Protein AF-A0A087WV63-F1 (afdb_monomer)

Foldseek 3Di:
DPPDQDPVNVVVVVVVVVPDDDPPDDPPPDDPDDDDDDDDDPDPPPPCPVVVVVVVVVVVVVVVVVVVPDD

Organism: Homo sapiens (NCBI:txid9606)

Solvent-accessible surface area (backbone atoms only — not comparable to full-atom values): 4887 Å² total; per-residue (Å²): 133,86,76,84,81,50,71,67,58,59,51,52,57,51,57,55,60,74,72,52,83,73,79,86,70,70,82,79,82,71,76,76,95,70,85,82,83,84,75,89,77,84,74,84,68,75,81,58,51,65,58,51,53,52,52,51,51,52,51,53,50,52,51,51,53,56,69,68,60,72,129

Structure (mmCIF, N/CA/C/O backbone):
data_AF-A0A087WV63-F1
#
_entry.id   AF-A0A087WV63-F1
#
loop_
_atom_site.group_PDB
_atom_site.id
_atom_site.type_symbol
_atom_site.label_atom_id
_atom_site.label_alt_id
_atom_site.label_comp_id
_atom_site.label_asym_id
_atom_site.label_entity_id
_atom_site.label_seq_id
_atom_site.pdbx_PDB_ins_code
_atom_site.Cartn_x
_atom_site.Cartn_y
_atom_site.Cartn_z
_atom_site.occupancy
_atom_site.B_iso_or_equiv
_atom_site.auth_seq_id
_atom_site.auth_comp_id
_atom_site.auth_asym_id
_atom_site.auth_atom_id
_atom_site.pdbx_PDB_model_num
ATOM 1 N N . MET A 1 1 ? 5.844 -6.785 45.425 1.00 39.72 1 MET A N 1
ATOM 2 C CA . MET A 1 1 ? 4.695 -6.684 46.343 1.00 39.72 1 MET A CA 1
ATOM 3 C C . MET A 1 1 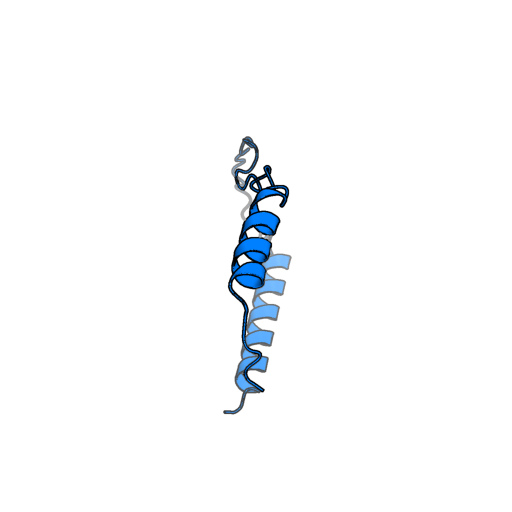? 3.513 -7.328 45.654 1.00 39.72 1 MET A C 1
ATOM 5 O O . MET A 1 1 ? 3.096 -6.823 44.625 1.00 39.72 1 MET A O 1
ATOM 9 N N . THR A 1 2 ? 3.063 -8.487 46.127 1.00 49.91 2 THR A N 1
ATOM 10 C CA . THR A 1 2 ? 1.870 -9.154 45.592 1.00 49.91 2 THR A CA 1
ATOM 11 C C . THR A 1 2 ? 0.657 -8.478 46.214 1.00 49.91 2 THR A C 1
ATOM 13 O O . THR A 1 2 ? 0.315 -8.747 47.364 1.00 49.91 2 THR A O 1
ATOM 16 N N . THR A 1 3 ? 0.081 -7.517 45.501 1.00 66.44 3 THR A N 1
ATOM 17 C CA . THR A 1 3 ? -1.169 -6.868 45.898 1.00 66.44 3 THR A CA 1
ATOM 18 C C . THR A 1 3 ? -2.263 -7.928 45.930 1.00 66.44 3 THR A C 1
ATOM 20 O O . THR A 1 3 ? -2.490 -8.614 44.936 1.00 66.44 3 THR A O 1
ATOM 23 N N . HIS A 1 4 ? -2.881 -8.114 47.094 1.00 75.62 4 HIS A N 1
ATOM 24 C CA . HIS A 1 4 ? -3.981 -9.051 47.276 1.00 75.62 4 HIS A CA 1
ATOM 25 C C . HIS A 1 4 ? -5.185 -8.526 46.485 1.00 75.62 4 HIS A C 1
ATOM 27 O O . HIS A 1 4 ? -5.804 -7.550 46.897 1.00 75.62 4 HIS A O 1
ATOM 33 N N . VAL A 1 5 ? -5.464 -9.120 45.325 1.00 80.69 5 VAL A N 1
ATOM 34 C CA . VAL A 1 5 ? -6.613 -8.747 44.489 1.00 80.69 5 VAL A CA 1
ATOM 35 C C . VAL A 1 5 ? -7.876 -9.276 45.160 1.00 80.69 5 VAL A C 1
ATOM 37 O O . VAL A 1 5 ? -7.939 -10.455 45.519 1.00 80.69 5 VAL A O 1
ATOM 40 N N . THR A 1 6 ? -8.849 -8.398 45.392 1.00 89.06 6 THR A N 1
ATOM 41 C CA . THR A 1 6 ? -10.144 -8.784 45.967 1.00 89.06 6 THR A CA 1
ATOM 42 C C . THR A 1 6 ? -11.073 -9.331 44.881 1.00 89.06 6 THR A C 1
ATOM 44 O O . THR A 1 6 ? -10.849 -9.116 43.689 1.00 89.06 6 THR A O 1
ATOM 47 N N . LEU A 1 7 ? -12.105 -10.083 45.276 1.00 89.50 7 LEU A N 1
ATOM 48 C CA . LEU A 1 7 ? -13.084 -10.606 44.319 1.00 89.50 7 LEU A CA 1
ATOM 49 C C . LEU A 1 7 ? -13.839 -9.457 43.635 1.00 89.50 7 LEU A C 1
ATOM 51 O O . LEU A 1 7 ? -14.071 -9.505 42.431 1.00 89.50 7 LEU A O 1
ATOM 55 N N . GLU A 1 8 ? -14.151 -8.408 44.388 1.00 91.88 8 GLU A N 1
ATOM 56 C CA . GLU A 1 8 ? -14.795 -7.188 43.910 1.00 91.88 8 GLU A CA 1
ATOM 57 C C . GLU A 1 8 ? -13.946 -6.463 42.857 1.00 91.88 8 GLU A C 1
ATOM 59 O O . GLU A 1 8 ? -14.486 -6.036 41.839 1.00 91.88 8 GLU A O 1
ATOM 64 N N . ASP A 1 9 ? -12.622 -6.391 43.039 1.00 90.62 9 ASP A N 1
ATOM 65 C CA . ASP A 1 9 ? -11.724 -5.816 42.026 1.00 90.62 9 ASP A CA 1
ATOM 66 C C . ASP A 1 9 ? -11.732 -6.639 40.732 1.00 90.62 9 ASP A C 1
ATOM 68 O O . ASP A 1 9 ? -11.701 -6.090 39.631 1.00 90.62 9 ASP A O 1
ATOM 72 N N . ALA A 1 10 ? -11.773 -7.970 40.850 1.00 88.75 10 ALA A N 1
ATOM 73 C CA . ALA A 1 10 ? -11.811 -8.852 39.690 1.00 88.75 10 ALA A CA 1
ATOM 74 C C . ALA A 1 10 ? -13.125 -8.715 38.906 1.00 88.75 10 ALA A C 1
ATOM 76 O O . ALA A 1 10 ? -13.091 -8.721 37.678 1.00 88.75 10 ALA A O 1
ATOM 77 N N . LEU A 1 11 ? -14.256 -8.565 39.600 1.00 92.69 11 LEU A N 1
ATOM 78 C CA . LEU A 1 11 ? -15.570 -8.351 38.986 1.00 92.69 11 LEU A CA 1
ATOM 79 C C . LEU A 1 11 ? -15.668 -6.968 38.330 1.00 92.69 11 LEU A C 1
ATOM 81 O O . LEU A 1 11 ? -16.047 -6.878 37.168 1.00 92.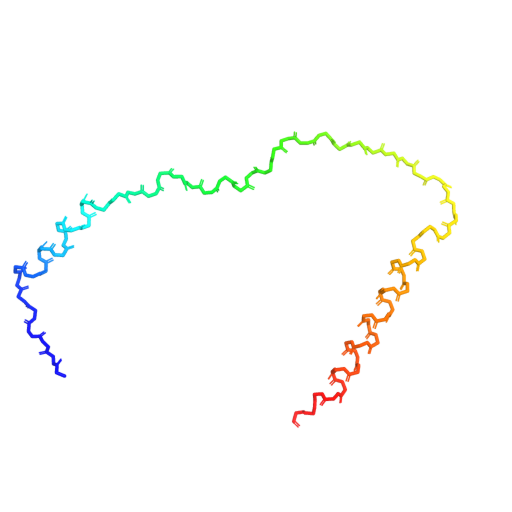69 11 LEU A O 1
ATOM 85 N N . SER A 1 12 ? -15.200 -5.921 39.014 1.00 92.50 12 SER A N 1
ATOM 86 C CA . SER A 1 12 ? -15.154 -4.550 38.483 1.00 92.50 12 SER A CA 1
ATOM 87 C C . SER A 1 12 ? -14.359 -4.453 37.173 1.00 92.50 12 SER A C 1
ATOM 89 O O . SER A 1 12 ? -14.760 -3.768 36.233 1.00 92.50 12 SER A O 1
ATOM 91 N N . ASN A 1 13 ? -13.256 -5.201 37.061 1.00 89.88 13 ASN A N 1
ATOM 92 C CA . ASN A 1 13 ? -12.486 -5.269 35.818 1.00 89.88 1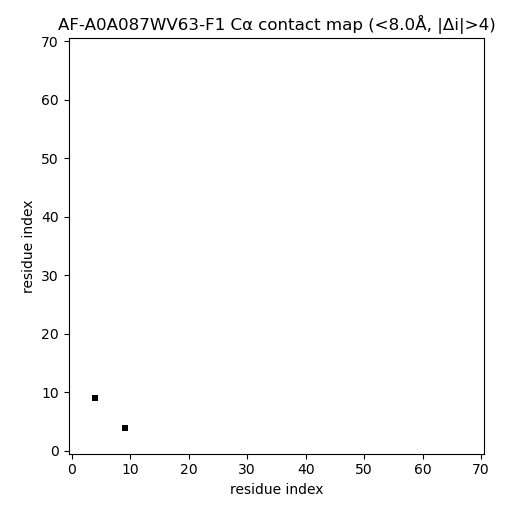3 ASN A CA 1
ATOM 93 C C . ASN A 1 13 ? -13.266 -5.902 34.660 1.00 89.88 13 ASN A C 1
ATOM 95 O O . ASN A 1 13 ? -13.022 -5.539 33.514 1.00 89.88 13 ASN A O 1
ATOM 99 N N . VAL A 1 14 ? -14.153 -6.861 34.938 1.00 90.12 14 VAL A N 1
ATOM 100 C CA . VAL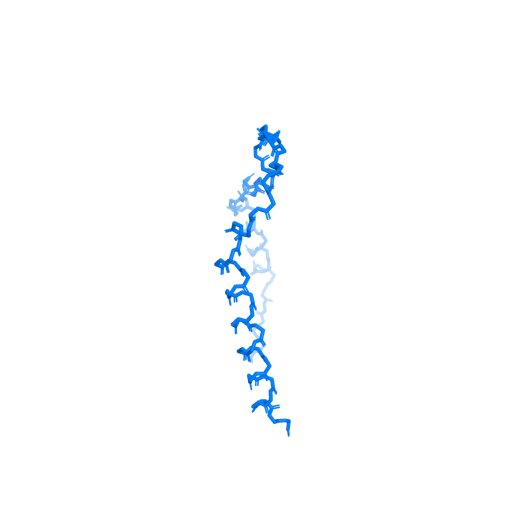 A 1 14 ? -14.993 -7.499 33.914 1.00 90.12 14 VAL A CA 1
ATOM 101 C C . VAL A 1 14 ? -16.091 -6.541 33.468 1.00 90.12 14 VAL A C 1
ATOM 103 O O . VAL A 1 14 ? -16.281 -6.380 32.266 1.00 90.12 14 VAL A O 1
ATOM 106 N N . ASP A 1 15 ? -16.725 -5.843 34.410 1.00 91.38 15 ASP A N 1
ATOM 107 C CA . ASP A 1 15 ? -17.759 -4.845 34.115 1.00 91.38 15 ASP A CA 1
ATOM 108 C C . ASP A 1 15 ? -17.206 -3.713 33.226 1.00 91.38 15 ASP A C 1
ATOM 110 O O . ASP A 1 15 ? -17.847 -3.287 32.266 1.00 91.38 15 ASP A O 1
ATOM 114 N N . LEU A 1 16 ? -15.955 -3.292 33.455 1.00 90.81 16 LEU A N 1
ATOM 115 C CA . LEU A 1 16 ? -15.278 -2.289 32.623 1.00 90.81 16 LEU A CA 1
ATOM 116 C C . LEU A 1 16 ? -15.109 -2.708 31.153 1.00 90.81 16 LEU A C 1
ATOM 118 O O . LEU A 1 16 ? -15.016 -1.849 30.274 1.00 90.81 16 LEU A O 1
ATOM 122 N N . LEU A 1 17 ? -15.008 -4.011 30.874 1.00 87.81 17 LEU A N 1
ATOM 123 C CA . LEU A 1 17 ? -14.853 -4.517 29.509 1.00 87.81 17 LEU A CA 1
ATOM 124 C C . LEU A 1 17 ? -16.170 -4.461 28.728 1.00 87.81 17 LEU A C 1
ATOM 126 O O . LEU A 1 17 ? -16.124 -4.365 27.503 1.00 87.81 17 LEU A O 1
ATOM 130 N N . GLU A 1 18 ? -17.319 -4.493 29.410 1.00 85.62 18 GLU A N 1
ATOM 131 C CA . GLU A 1 18 ? -18.638 -4.358 28.775 1.00 85.62 18 GLU A CA 1
ATOM 132 C C . GLU A 1 18 ? -18.911 -2.923 28.306 1.00 85.62 18 GLU A C 1
ATOM 134 O O . GLU A 1 18 ? -19.577 -2.716 27.292 1.00 85.62 18 GLU A O 1
ATOM 139 N N . GLU A 1 19 ? -18.362 -1.926 29.002 1.00 84.75 19 GLU A N 1
ATOM 140 C CA . GLU A 1 19 ? -18.512 -0.508 28.653 1.00 84.75 19 GLU A CA 1
ATOM 141 C C . GLU A 1 19 ? -17.546 -0.046 27.548 1.00 84.75 19 GLU A C 1
ATOM 143 O O . GLU A 1 19 ? -17.648 1.085 27.061 1.00 84.75 19 GLU A O 1
ATOM 148 N N . LEU A 1 20 ? -16.596 -0.894 27.137 1.00 83.94 20 LEU A N 1
ATOM 149 C CA . LEU A 1 20 ? -15.581 -0.512 26.164 1.00 83.94 20 LEU A CA 1
ATOM 150 C C . LEU A 1 20 ? -16.187 -0.455 24.748 1.00 83.94 20 LEU A C 1
ATOM 152 O O . LEU A 1 20 ? -16.624 -1.484 24.225 1.00 83.94 20 LEU A O 1
ATOM 156 N N . PRO A 1 21 ? -16.172 0.709 24.070 1.00 79.94 21 PRO A N 1
ATOM 157 C CA . PRO A 1 21 ? -16.646 0.795 22.697 1.00 79.94 21 PRO A CA 1
ATOM 158 C C . PRO A 1 21 ? -15.754 -0.060 21.795 1.00 79.94 21 PRO A C 1
ATOM 160 O O . PRO A 1 21 ? -14.535 0.136 21.732 1.00 79.94 21 PRO A O 1
ATOM 163 N N . LEU A 1 22 ? -16.361 -1.009 21.086 1.00 79.50 22 LEU A N 1
ATOM 164 C CA . LEU A 1 22 ? -15.642 -1.799 20.100 1.00 79.50 22 LEU A CA 1
ATOM 165 C C . LEU A 1 22 ? -15.329 -0.919 18.881 1.00 79.50 22 LEU A C 1
ATOM 167 O O . LEU A 1 22 ? -16.171 -0.134 18.441 1.00 79.50 22 LEU A O 1
ATOM 171 N N . PRO A 1 23 ? -14.117 -1.012 18.312 1.00 77.25 23 PRO A N 1
ATOM 172 C CA . PRO A 1 23 ? -13.844 -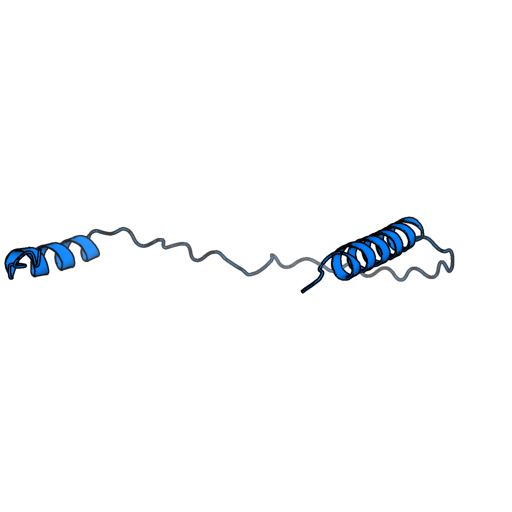0.414 17.020 1.00 77.25 23 PRO A CA 1
ATOM 173 C C . PRO A 1 23 ? -14.583 -1.229 15.952 1.00 77.25 23 PRO A C 1
ATOM 175 O O . PRO A 1 23 ? -14.062 -2.209 15.426 1.00 77.25 23 PRO A O 1
ATOM 178 N N . ASP A 1 24 ? -15.807 -0.812 15.629 1.00 67.50 24 ASP A N 1
ATOM 179 C CA . ASP A 1 24 ? -16.676 -1.445 14.621 1.00 67.50 24 ASP A CA 1
ATOM 180 C C . ASP A 1 24 ? -16.047 -1.464 13.218 1.00 67.50 24 ASP A C 1
ATOM 182 O O . ASP A 1 24 ? -16.461 -2.205 12.325 1.00 67.50 24 ASP A O 1
ATOM 186 N N . GLN A 1 25 ? -15.034 -0.623 13.009 1.00 70.38 25 GLN A N 1
ATOM 187 C CA . GLN A 1 25 ? -14.341 -0.483 11.743 1.00 70.38 25 GLN A CA 1
ATOM 188 C C . GLN A 1 25 ? -13.098 -1.366 11.736 1.00 70.38 25 GLN A C 1
ATOM 190 O O . GLN A 1 25 ? -11.997 -0.940 12.087 1.00 70.38 25 GLN A O 1
ATOM 195 N N . GLN A 1 26 ? -13.268 -2.604 11.272 1.00 69.81 26 GLN A N 1
ATOM 196 C CA . GLN A 1 26 ? -12.133 -3.330 10.718 1.00 69.81 26 GLN A CA 1
ATOM 197 C C . GLN A 1 26 ? -11.552 -2.493 9.568 1.00 69.81 26 GLN A C 1
ATOM 199 O O . GLN A 1 26 ? -12.314 -2.029 8.715 1.00 69.81 26 GLN A O 1
ATOM 204 N N . PRO A 1 27 ? -10.228 -2.273 9.512 1.00 69.06 27 PRO A N 1
ATOM 205 C CA . PRO A 1 27 ? -9.627 -1.650 8.346 1.00 69.06 27 PRO A CA 1
ATOM 206 C C . PRO A 1 27 ? -9.949 -2.520 7.127 1.00 69.06 27 PRO A C 1
ATOM 208 O O . PRO A 1 27 ? -9.516 -3.669 7.046 1.00 69.06 27 PRO A O 1
ATOM 211 N N . CYS A 1 28 ? -10.733 -1.984 6.189 1.00 65.06 28 CYS A N 1
ATOM 212 C CA . CYS A 1 28 ? -10.927 -2.619 4.893 1.00 65.06 28 CYS A CA 1
ATOM 213 C C . CYS A 1 28 ? -9.566 -2.693 4.200 1.00 65.06 28 CYS A C 1
ATOM 215 O O . CYS A 1 28 ? -9.030 -1.684 3.747 1.00 65.06 28 CYS A O 1
ATOM 217 N N . ILE A 1 29 ? -9.002 -3.898 4.147 1.00 74.69 29 ILE A N 1
ATOM 218 C CA . ILE A 1 29 ? -7.739 -4.191 3.455 1.00 74.69 29 ILE A CA 1
ATOM 219 C C . ILE A 1 29 ? -7.977 -4.392 1.950 1.00 74.69 29 ILE A C 1
ATOM 221 O O . ILE A 1 29 ? -7.028 -4.582 1.193 1.00 74.69 29 ILE A O 1
ATOM 225 N N . GLU A 1 30 ? -9.238 -4.388 1.505 1.00 72.56 30 GLU A N 1
ATOM 226 C CA . GLU A 1 30 ? -9.574 -4.602 0.105 1.00 72.56 30 GLU A CA 1
ATOM 227 C C . GLU A 1 30 ? -9.347 -3.307 -0.692 1.00 72.56 30 GLU A C 1
ATOM 229 O O . GLU A 1 30 ? -9.999 -2.291 -0.424 1.00 72.56 30 GLU A O 1
ATOM 234 N N . PRO A 1 31 ? -8.407 -3.301 -1.655 1.00 70.94 31 PRO A N 1
ATOM 235 C CA . PRO A 1 31 ? -8.244 -2.165 -2.542 1.00 70.94 31 PRO A CA 1
ATOM 236 C C . PRO A 1 31 ? -9.518 -1.992 -3.384 1.00 70.94 31 PRO A C 1
ATOM 238 O O . PRO A 1 31 ? -10.132 -2.984 -3.781 1.00 70.94 31 PRO A O 1
ATOM 241 N N . PRO A 1 32 ? -9.924 -0.750 -3.702 1.00 75.75 32 PRO A N 1
ATOM 242 C CA . PRO A 1 32 ? -11.054 -0.529 -4.592 1.00 75.75 32 PRO A CA 1
ATOM 243 C C . PRO A 1 32 ? -10.800 -1.209 -5.949 1.00 75.75 32 PRO A C 1
ATOM 245 O O . PRO A 1 32 ? -9.653 -1.229 -6.412 1.00 75.75 32 PRO A O 1
ATOM 248 N N . PRO A 1 33 ? -11.843 -1.738 -6.618 1.00 75.00 33 PRO A N 1
ATOM 249 C CA . PRO A 1 33 ? -11.697 -2.330 -7.939 1.00 75.00 33 PRO A CA 1
ATOM 250 C C . PRO A 1 33 ? -11.160 -1.269 -8.904 1.00 75.00 33 PRO A C 1
ATOM 252 O O . PRO A 1 33 ? -11.847 -0.307 -9.243 1.00 75.00 33 PRO A O 1
ATOM 255 N N . SER A 1 34 ? -9.907 -1.433 -9.323 1.00 77.56 34 SER A N 1
ATOM 256 C CA . SER A 1 34 ? -9.242 -0.547 -10.273 1.00 77.56 34 SER A CA 1
ATOM 257 C C . SER A 1 34 ? -9.073 -1.271 -11.601 1.00 77.56 34 SER A C 1
ATOM 259 O O . SER A 1 34 ? -8.591 -2.404 -11.652 1.00 77.56 34 SER A O 1
ATOM 261 N N . SER A 1 35 ? -9.490 -0.623 -12.687 1.00 80.50 35 SER A N 1
ATOM 262 C CA . SER A 1 35 ? -9.280 -1.138 -14.038 1.00 80.50 35 SER A CA 1
ATOM 263 C C . SER A 1 35 ? -7.791 -1.082 -14.372 1.00 80.50 35 SER A C 1
ATOM 265 O O . SER A 1 35 ? -7.213 0.001 -14.459 1.00 80.50 35 SER A O 1
ATOM 267 N N . ILE A 1 36 ? -7.166 -2.238 -14.596 1.00 80.19 36 ILE A N 1
ATOM 268 C CA . ILE A 1 36 ? -5.780 -2.304 -15.068 1.00 80.19 36 ILE A CA 1
ATOM 269 C C . ILE A 1 36 ? -5.783 -2.024 -16.573 1.00 80.19 36 ILE A C 1
ATOM 271 O O . ILE A 1 36 ? -6.152 -2.876 -17.379 1.00 80.19 36 ILE A O 1
ATOM 275 N N . MET A 1 37 ? -5.373 -0.816 -16.959 1.00 81.69 37 MET A N 1
ATOM 276 C CA . MET A 1 37 ? -5.119 -0.477 -18.359 1.00 81.69 37 MET A CA 1
ATOM 277 C C . MET A 1 37 ? -3.750 -1.041 -18.752 1.00 81.69 37 MET A C 1
ATOM 279 O O . MET A 1 37 ? -2.719 -0.487 -18.380 1.00 81.69 37 MET A O 1
ATOM 283 N N . TYR A 1 38 ? -3.729 -2.158 -19.479 1.00 78.56 38 TYR A N 1
ATOM 284 C CA . TYR A 1 38 ? -2.492 -2.695 -20.045 1.00 78.56 38 TYR A CA 1
ATOM 285 C C . TYR A 1 38 ? -2.230 -2.071 -21.418 1.00 78.56 38 TYR A C 1
ATOM 287 O O . TYR A 1 38 ? -2.994 -2.284 -22.359 1.00 78.56 38 TYR A O 1
ATOM 295 N N . GLN A 1 39 ? -1.131 -1.327 -21.540 1.00 80.81 39 GLN A N 1
ATOM 296 C CA . GLN A 1 39 ? -0.606 -0.868 -22.821 1.00 80.81 39 GLN A CA 1
ATOM 297 C C . GLN A 1 39 ? 0.738 -1.550 -23.065 1.00 80.81 39 GLN A C 1
ATOM 299 O O . GLN A 1 39 ? 1.698 -1.326 -22.329 1.00 80.81 39 GLN A O 1
ATOM 304 N N . ALA A 1 40 ? 0.809 -2.386 -24.101 1.00 75.62 40 ALA A N 1
ATOM 305 C CA . ALA A 1 40 ? 2.075 -2.959 -24.531 1.00 75.62 40 ALA A CA 1
ATOM 306 C C . ALA A 1 40 ? 2.973 -1.840 -25.085 1.00 75.62 40 ALA A C 1
ATOM 308 O O . ALA A 1 40 ? 2.605 -1.166 -26.050 1.00 75.62 40 ALA A O 1
ATOM 309 N N . ASN A 1 41 ? 4.137 -1.643 -24.465 1.00 76.38 41 ASN A N 1
ATOM 310 C CA . ASN A 1 41 ? 5.199 -0.806 -25.005 1.00 76.38 41 ASN A CA 1
ATOM 311 C C . ASN A 1 41 ? 6.153 -1.696 -25.816 1.00 76.38 41 ASN A C 1
ATOM 313 O O . ASN A 1 41 ? 6.733 -2.632 -25.270 1.00 76.38 41 ASN A O 1
ATOM 317 N N . PHE A 1 42 ? 6.274 -1.428 -27.117 1.00 79.50 42 PHE A N 1
ATOM 318 C CA . PHE A 1 42 ? 7.209 -2.120 -28.015 1.00 79.50 42 PHE A CA 1
ATOM 319 C C . PHE A 1 42 ? 8.501 -1.331 -28.236 1.00 79.50 42 PHE A C 1
ATOM 321 O O . PHE A 1 42 ? 9.327 -1.727 -29.057 1.00 79.50 42 PHE A O 1
ATOM 328 N N . ASP A 1 43 ? 8.661 -0.207 -27.543 1.00 78.75 43 ASP A 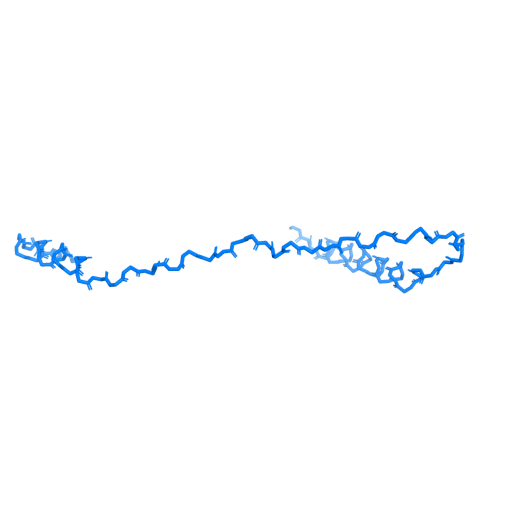N 1
ATOM 329 C CA . ASP A 1 43 ? 9.899 0.542 -27.571 1.00 78.75 43 ASP A CA 1
ATOM 330 C C . ASP A 1 43 ? 11.021 -0.286 -26.929 1.00 78.75 43 ASP A C 1
ATOM 332 O O . ASP A 1 43 ? 10.916 -0.748 -25.792 1.00 78.75 43 ASP A O 1
ATOM 336 N N . THR A 1 44 ? 12.090 -0.505 -27.690 1.00 72.94 44 THR A N 1
ATOM 337 C CA . THR A 1 44 ? 13.303 -1.192 -27.234 1.00 72.94 44 THR A CA 1
ATOM 338 C C . THR A 1 44 ? 14.334 -0.222 -26.658 1.00 72.94 44 THR A C 1
ATOM 340 O O . THR A 1 44 ? 15.434 -0.646 -26.295 1.00 72.94 44 THR A O 1
ATOM 343 N N . ASN A 1 45 ? 14.028 1.078 -26.617 1.00 81.19 45 ASN A N 1
ATOM 344 C CA . ASN A 1 45 ? 14.852 2.068 -25.942 1.00 81.19 45 ASN A CA 1
ATOM 345 C C . ASN A 1 45 ? 14.982 1.719 -24.456 1.00 81.19 45 ASN A C 1
ATOM 347 O O . ASN A 1 45 ? 14.083 1.164 -23.824 1.00 81.19 45 ASN A O 1
ATOM 351 N N . PHE A 1 46 ? 16.137 2.044 -23.878 1.00 77.00 46 PHE A N 1
ATOM 352 C CA . PHE A 1 46 ? 16.395 1.814 -22.460 1.00 77.00 46 PHE A CA 1
ATOM 353 C C . PHE A 1 46 ? 15.750 2.913 -21.601 1.00 77.00 46 PHE A C 1
ATOM 355 O O . PHE A 1 46 ? 16.443 3.714 -20.970 1.00 77.00 46 PHE A O 1
ATOM 362 N N . GLU A 1 47 ? 14.418 2.956 -21.610 1.00 77.94 47 GLU A N 1
ATOM 363 C CA . GLU A 1 47 ? 13.591 3.962 -20.927 1.00 77.94 47 GLU A CA 1
ATOM 364 C C . GLU A 1 47 ? 13.829 3.967 -19.406 1.00 77.94 47 GLU A C 1
ATOM 366 O O . GLU A 1 47 ? 13.897 5.017 -18.766 1.00 77.94 47 GLU A O 1
ATOM 371 N N . ASP A 1 48 ? 14.099 2.794 -18.831 1.00 80.56 48 ASP A N 1
ATOM 372 C CA . ASP A 1 48 ? 14.327 2.608 -17.395 1.00 80.56 48 ASP A CA 1
ATOM 373 C C . ASP A 1 48 ? 15.779 2.857 -16.953 1.00 80.56 48 ASP A C 1
ATOM 375 O O . ASP A 1 48 ? 16.206 2.398 -15.888 1.00 80.56 48 ASP A O 1
ATOM 379 N N . ARG A 1 49 ? 16.569 3.619 -17.724 1.00 83.94 49 ARG A N 1
ATOM 380 C CA . ARG A 1 49 ? 17.972 3.929 -17.388 1.00 83.94 49 ARG A CA 1
ATOM 381 C C . ARG A 1 49 ? 18.144 4.442 -15.963 1.00 83.94 49 ARG A C 1
ATOM 383 O O . ARG A 1 49 ? 19.083 4.043 -15.276 1.00 83.94 49 ARG A O 1
ATOM 390 N N . ASN A 1 50 ? 17.250 5.320 -15.521 1.00 83.81 50 ASN A N 1
ATOM 391 C CA . ASN A 1 50 ? 17.310 5.877 -14.175 1.00 83.81 50 ASN A CA 1
ATOM 392 C C . ASN A 1 50 ? 17.062 4.796 -13.117 1.00 83.81 50 ASN A C 1
ATOM 394 O O . ASN A 1 50 ? 17.837 4.693 -12.170 1.00 83.81 50 ASN A O 1
ATOM 398 N N . ALA A 1 51 ? 16.054 3.940 -13.313 1.00 83.50 51 ALA A N 1
ATOM 399 C CA . ALA A 1 51 ? 15.771 2.826 -12.411 1.00 83.50 51 ALA A CA 1
ATOM 400 C C . ALA A 1 51 ? 16.934 1.822 -12.362 1.00 83.50 51 ALA A C 1
ATOM 402 O O . ALA A 1 51 ? 17.299 1.358 -11.281 1.00 83.50 51 ALA A O 1
ATOM 403 N N . PHE A 1 52 ? 17.575 1.548 -13.501 1.00 85.44 52 PHE A N 1
ATOM 404 C CA . PHE A 1 52 ? 18.775 0.716 -13.570 1.00 85.44 52 PHE A CA 1
ATOM 405 C C . PHE A 1 52 ? 19.945 1.315 -12.782 1.00 85.44 52 PHE A C 1
ATOM 407 O O . PHE A 1 52 ? 20.545 0.628 -11.956 1.00 85.44 52 PHE A O 1
ATOM 414 N N . VAL A 1 53 ? 20.244 2.604 -12.975 1.00 90.75 53 VAL A N 1
ATOM 415 C CA . VAL A 1 53 ? 21.313 3.298 -12.234 1.00 90.75 53 VAL A CA 1
ATOM 416 C C . VAL A 1 53 ? 21.027 3.292 -10.731 1.00 90.75 53 VAL A C 1
ATOM 418 O O . VAL A 1 53 ? 21.917 2.973 -9.942 1.00 90.75 53 VAL A O 1
ATOM 421 N N . THR A 1 54 ? 19.787 3.572 -10.324 1.00 90.56 54 THR A N 1
ATOM 422 C CA . THR A 1 54 ? 19.368 3.510 -8.916 1.00 90.56 54 THR A CA 1
ATOM 423 C C . THR A 1 54 ? 19.484 2.096 -8.346 1.00 90.56 54 THR A C 1
ATOM 425 O O . THR A 1 54 ? 19.941 1.928 -7.216 1.00 90.56 54 THR A O 1
ATOM 428 N N . GLY A 1 55 ? 19.111 1.071 -9.116 1.00 89.44 55 GLY A N 1
ATOM 429 C CA . GLY A 1 55 ? 19.229 -0.329 -8.710 1.00 89.44 55 GLY A CA 1
ATOM 430 C C . GLY A 1 55 ? 20.679 -0.745 -8.464 1.00 89.44 55 GLY A C 1
ATOM 431 O O . GLY A 1 55 ? 20.983 -1.336 -7.427 1.00 89.44 55 GLY A O 1
ATOM 432 N N . ILE A 1 56 ? 21.586 -0.372 -9.369 1.00 93.00 56 ILE A N 1
ATOM 433 C CA . ILE A 1 56 ? 23.025 -0.632 -9.228 1.00 93.00 56 ILE A CA 1
ATOM 434 C C . ILE A 1 56 ? 23.605 0.114 -8.024 1.00 93.00 56 ILE A C 1
ATOM 436 O O . ILE A 1 56 ? 24.324 -0.488 -7.226 1.00 93.00 56 ILE A O 1
ATOM 440 N N . ALA A 1 57 ? 23.262 1.393 -7.849 1.00 91.94 57 ALA A N 1
ATOM 441 C CA . ALA A 1 57 ? 23.724 2.182 -6.709 1.00 91.94 57 ALA A CA 1
ATOM 442 C C . ALA A 1 57 ? 23.295 1.556 -5.371 1.00 91.94 57 ALA A C 1
ATOM 444 O O . ALA A 1 57 ? 24.131 1.380 -4.486 1.00 91.94 57 ALA A O 1
ATOM 445 N N . ARG A 1 58 ? 22.028 1.127 -5.260 1.00 92.12 58 ARG A N 1
ATOM 446 C CA . ARG A 1 58 ? 21.517 0.423 -4.074 1.00 92.12 58 ARG A CA 1
ATOM 447 C C . ARG A 1 58 ? 22.295 -0.864 -3.800 1.00 92.12 58 ARG A C 1
ATOM 449 O O . ARG A 1 58 ? 22.626 -1.141 -2.652 1.00 92.12 58 ARG A O 1
ATOM 456 N N . TYR A 1 59 ? 22.581 -1.656 -4.832 1.00 91.44 59 TYR A N 1
ATOM 457 C CA . TYR A 1 59 ? 23.306 -2.918 -4.665 1.00 91.44 59 TYR A CA 1
ATOM 458 C C . TYR A 1 59 ? 24.741 -2.692 -4.163 1.00 91.44 59 TYR A C 1
ATOM 460 O O . TYR A 1 59 ? 25.205 -3.392 -3.264 1.00 91.44 59 TYR A O 1
ATOM 468 N N . ILE A 1 60 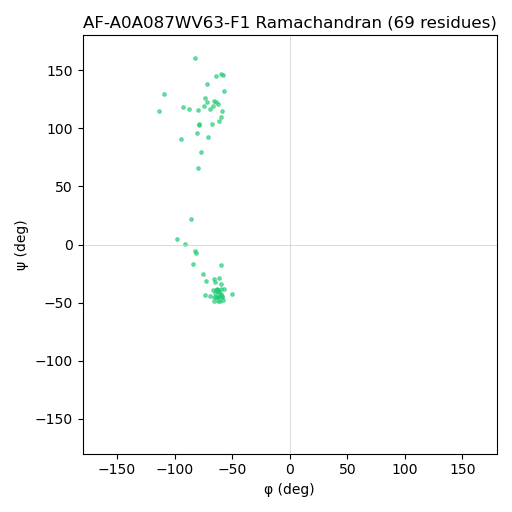? 25.430 -1.679 -4.699 1.00 90.94 60 ILE A N 1
ATOM 469 C CA . ILE A 1 60 ? 26.781 -1.287 -4.264 1.00 90.94 60 ILE A CA 1
ATOM 470 C C . ILE A 1 60 ? 26.772 -0.816 -2.807 1.00 90.94 60 ILE A C 1
ATOM 472 O O . ILE A 1 60 ? 27.633 -1.216 -2.020 1.00 90.94 60 ILE A O 1
ATOM 476 N N . GLU A 1 61 ? 25.798 0.013 -2.434 1.00 91.31 61 GLU A N 1
ATOM 477 C CA . GLU A 1 61 ? 25.636 0.492 -1.062 1.00 91.31 61 GLU A CA 1
ATOM 478 C C . GLU A 1 61 ? 25.415 -0.677 -0.095 1.00 91.31 61 GLU A C 1
ATOM 480 O O . GLU A 1 61 ? 26.133 -0.800 0.896 1.00 91.31 61 GLU A O 1
ATOM 485 N N . GLN A 1 62 ? 24.501 -1.595 -0.424 1.00 89.62 62 GLN A N 1
ATOM 486 C CA . GLN A 1 62 ? 24.237 -2.789 0.385 1.00 89.62 62 GLN A CA 1
ATOM 487 C C . GLN A 1 62 ? 25.476 -3.677 0.533 1.00 89.62 62 GLN A C 1
ATOM 489 O O . GLN A 1 62 ? 25.766 -4.139 1.636 1.00 89.62 62 GLN A O 1
ATOM 494 N N . ALA A 1 63 ? 26.235 -3.888 -0.546 1.00 88.69 63 ALA A N 1
ATOM 495 C CA . ALA A 1 63 ? 27.480 -4.649 -0.499 1.00 88.69 63 ALA A CA 1
ATOM 496 C C . ALA A 1 63 ? 28.535 -3.970 0.390 1.00 88.69 63 ALA A C 1
ATOM 498 O O . ALA A 1 63 ? 29.221 -4.644 1.158 1.00 88.69 63 ALA A O 1
ATOM 499 N N . THR A 1 64 ? 28.627 -2.639 0.337 1.00 90.69 64 THR A N 1
ATOM 500 C CA . THR A 1 64 ? 29.545 -1.853 1.173 1.00 90.69 64 THR A CA 1
ATOM 501 C C . THR A 1 64 ? 29.160 -1.952 2.647 1.00 90.69 64 THR A C 1
ATOM 503 O O . THR A 1 64 ? 30.006 -2.284 3.479 1.00 90.69 64 THR A O 1
ATOM 506 N N . VAL A 1 65 ? 27.880 -1.755 2.971 1.00 89.81 65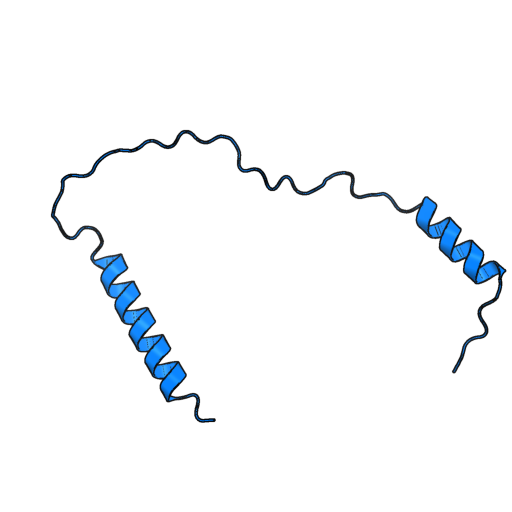 VAL A N 1
ATOM 507 C CA . VAL A 1 65 ? 27.355 -1.903 4.336 1.00 89.81 65 VAL A CA 1
ATOM 508 C C . VAL A 1 65 ? 27.625 -3.310 4.863 1.00 89.81 65 VAL A C 1
ATOM 510 O O . VAL A 1 65 ? 28.187 -3.451 5.947 1.00 89.81 65 VAL A O 1
ATOM 513 N N . HIS A 1 66 ? 27.321 -4.346 4.079 1.00 87.12 66 HIS A N 1
ATOM 514 C CA . HIS A 1 66 ? 27.565 -5.732 4.474 1.00 87.12 66 HIS A CA 1
ATOM 515 C C . HIS A 1 66 ? 29.059 -6.021 4.678 1.00 87.12 66 HIS A C 1
ATOM 517 O O . HIS A 1 66 ? 29.420 -6.676 5.647 1.00 87.12 66 HIS A O 1
ATOM 523 N N . SER A 1 67 ? 29.942 -5.474 3.834 1.00 85.69 67 SER A N 1
ATOM 524 C CA . SER A 1 67 ? 31.395 -5.607 4.016 1.00 85.69 67 SER A CA 1
ATOM 525 C C . SER A 1 67 ? 31.916 -4.906 5.276 1.00 85.69 67 SER A C 1
ATOM 527 O O . SER A 1 67 ? 32.900 -5.346 5.863 1.00 85.69 67 SER A O 1
ATOM 529 N N . SER A 1 68 ? 31.252 -3.825 5.701 1.00 82.50 68 SER A N 1
ATOM 530 C CA . SER A 1 68 ? 31.593 -3.069 6.912 1.00 82.50 68 SER A CA 1
ATOM 531 C C . SER A 1 68 ? 30.996 -3.660 8.194 1.00 82.50 68 SER A C 1
ATOM 533 O O . SER A 1 68 ? 31.454 -3.332 9.287 1.00 82.50 68 SER A O 1
ATOM 535 N N . MET A 1 69 ? 29.999 -4.544 8.073 1.00 79.38 69 MET A N 1
ATOM 536 C CA . MET A 1 69 ? 29.475 -5.345 9.178 1.00 79.38 69 MET A CA 1
ATOM 537 C C . MET A 1 69 ? 30.447 -6.496 9.459 1.00 79.38 69 MET A C 1
ATOM 539 O O . MET A 1 69 ? 30.261 -7.626 9.018 1.00 79.38 69 MET A O 1
ATOM 543 N N . ILE A 1 70 ? 31.524 -6.181 10.173 1.00 63.56 70 ILE A N 1
ATOM 544 C CA . ILE A 1 70 ? 32.422 -7.174 10.765 1.00 63.56 70 ILE A CA 1
ATOM 545 C C . ILE A 1 70 ? 31.662 -7.808 11.943 1.00 63.56 70 ILE A C 1
ATOM 547 O O . ILE A 1 70 ? 31.201 -7.078 12.821 1.00 63.56 70 ILE A O 1
ATOM 551 N N . PHE A 1 71 ? 31.489 -9.133 11.930 1.00 55.47 71 PHE A N 1
ATOM 552 C CA . PHE A 1 71 ? 31.052 -9.892 13.109 1.00 55.47 71 PHE A CA 1
ATOM 553 C C . PHE A 1 71 ? 32.143 -9.916 14.183 1.00 55.47 71 PHE A C 1
ATOM 555 O O . PHE A 1 71 ? 33.332 -10.035 13.805 1.00 55.47 71 PHE A O 1
#

Secondary structure (DSSP, 8-state):
------HHHHHHHHHHHHSSPP-------PPP------------S-TTHHHHHHHHHHHHHHHHHHHH---

Mean predicted aligned error: 16.9 Å

pLDDT: mean 80.97, std 10.38, range [39.72, 93.0]

InterPro domains:
  IPR008081 Cytoplasmic FMR1-interacting [PTHR12195] (1-69)

Sequence (71 aa):
MTTHVTLEDALSNVDLLEELPLPDQQPCIEPPPSSIMYQANFDTNFEDRNAFVTGIARYIEQATVHSSMIF

Radius of gyration: 29.03 Å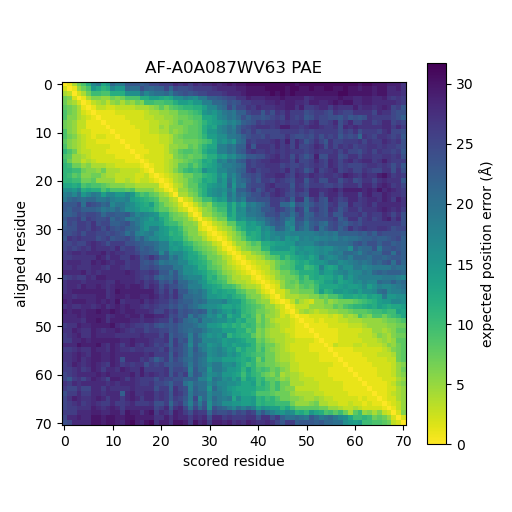; Cα contacts (8 Å, |Δi|>4): 1; chains: 1; bounding box: 51×16×75 Å